Protein AF-A0A920AXD2-F1 (afdb_monomer_lite)

Structure (mmCIF, N/CA/C/O backbone):
data_AF-A0A920AXD2-F1
#
_entry.id   AF-A0A920AXD2-F1
#
loop_
_atom_site.group_PDB
_atom_site.id
_atom_site.type_symbol
_atom_site.label_atom_id
_atom_site.label_alt_id
_atom_site.label_comp_id
_atom_site.label_asym_id
_atom_site.label_entity_id
_atom_site.label_seq_id
_atom_site.pdbx_PDB_ins_code
_atom_site.Cartn_x
_atom_site.Cartn_y
_atom_site.Cartn_z
_atom_site.occupancy
_atom_site.B_iso_or_equiv
_atom_site.auth_seq_id
_atom_site.auth_comp_id
_atom_site.auth_asym_id
_atom_site.auth_atom_id
_atom_site.pdbx_PDB_model_num
ATOM 1 N N . MET A 1 1 ? -5.599 -17.506 9.723 1.00 82.88 1 MET A N 1
ATOM 2 C CA . MET A 1 1 ? -5.646 -17.895 8.294 1.00 82.88 1 MET A CA 1
ATOM 3 C C . MET A 1 1 ? -6.048 -16.725 7.397 1.00 82.88 1 MET A C 1
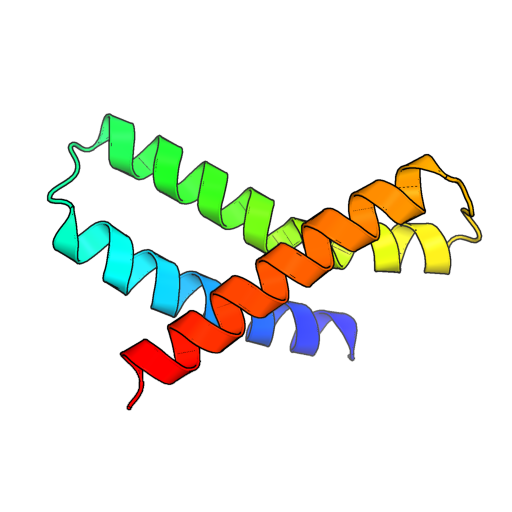ATOM 5 O O . MET A 1 1 ? -5.260 -16.376 6.533 1.00 82.88 1 MET A O 1
ATOM 9 N N . PHE A 1 2 ? -7.188 -16.062 7.648 1.00 87.38 2 PHE A N 1
ATOM 10 C CA . PHE A 1 2 ? -7.672 -14.929 6.838 1.00 87.38 2 PHE A CA 1
ATOM 11 C C . PHE A 1 2 ? -6.638 -13.810 6.614 1.00 87.38 2 PHE A C 1
ATOM 13 O O . PHE A 1 2 ? -6.283 -13.550 5.474 1.00 87.38 2 PHE A O 1
ATOM 20 N N . PHE A 1 3 ? -6.093 -13.204 7.678 1.00 86.56 3 PHE A N 1
ATOM 21 C CA . PHE A 1 3 ? -5.146 -12.084 7.542 1.00 86.56 3 PHE A CA 1
ATOM 22 C C . PHE A 1 3 ? -3.872 -12.438 6.769 1.00 86.56 3 PHE A C 1
ATOM 24 O O . PHE A 1 3 ? -3.361 -11.605 6.034 1.00 86.56 3 PHE A O 1
ATOM 31 N N . ILE A 1 4 ? -3.382 -13.674 6.896 1.00 90.62 4 ILE A N 1
ATOM 32 C CA . ILE A 1 4 ? -2.189 -14.134 6.174 1.00 90.62 4 ILE A CA 1
ATOM 33 C C . ILE A 1 4 ? -2.478 -14.175 4.672 1.00 90.62 4 ILE A C 1
ATOM 35 O O . ILE A 1 4 ? -1.731 -13.600 3.887 1.00 90.62 4 ILE A O 1
ATOM 39 N N . VAL A 1 5 ? -3.588 -14.810 4.281 1.00 94.25 5 VAL A N 1
ATOM 40 C CA . VAL A 1 5 ? -4.013 -14.882 2.874 1.00 94.25 5 VAL A CA 1
ATOM 41 C C . VAL A 1 5 ? -4.300 -13.482 2.330 1.00 94.25 5 VAL A C 1
ATOM 43 O O . VAL A 1 5 ? -3.855 -13.148 1.236 1.00 94.25 5 VAL A O 1
ATOM 46 N N . PHE A 1 6 ? -4.977 -12.645 3.117 1.00 92.38 6 PHE A N 1
ATOM 47 C CA . PHE A 1 6 ? -5.287 -11.268 2.751 1.00 92.38 6 PHE A CA 1
ATOM 48 C C . PHE A 1 6 ? -4.019 -10.455 2.481 1.00 92.38 6 PHE A C 1
ATOM 50 O O . PHE A 1 6 ? -3.890 -9.899 1.397 1.00 92.38 6 PHE A O 1
ATOM 57 N N . ILE A 1 7 ? -3.052 -10.443 3.406 1.00 94.12 7 ILE A N 1
ATOM 58 C CA . ILE A 1 7 ? -1.782 -9.716 3.245 1.00 94.12 7 ILE A CA 1
ATOM 59 C C . ILE A 1 7 ? -0.979 -10.264 2.060 1.00 94.12 7 ILE A C 1
ATOM 61 O O . ILE A 1 7 ? -0.394 -9.478 1.314 1.00 94.12 7 ILE A O 1
ATOM 65 N N . ALA A 1 8 ? -0.972 -11.584 1.849 1.00 95.31 8 ALA A N 1
ATOM 66 C CA . ALA A 1 8 ? -0.296 -12.193 0.707 1.00 95.31 8 ALA A CA 1
ATOM 67 C C . ALA A 1 8 ? -0.896 -11.714 -0.625 1.00 95.31 8 ALA A C 1
ATOM 69 O O . ALA A 1 8 ? -0.161 -11.238 -1.490 1.00 95.31 8 ALA A O 1
ATOM 70 N N . MET A 1 9 ? -2.225 -11.756 -0.771 1.00 95.75 9 MET A N 1
ATOM 71 C CA . MET A 1 9 ? -2.904 -11.237 -1.965 1.00 95.75 9 MET A CA 1
ATOM 72 C C . MET A 1 9 ? -2.660 -9.739 -2.155 1.00 95.75 9 MET A C 1
ATOM 74 O O . MET A 1 9 ? -2.369 -9.298 -3.266 1.00 95.75 9 MET A O 1
ATOM 78 N N . LEU A 1 10 ? -2.725 -8.966 -1.070 1.00 96.50 10 LEU A N 1
ATOM 79 C CA . LEU A 1 10 ? -2.483 -7.528 -1.085 1.00 96.50 10 LEU A CA 1
ATOM 80 C C . LEU A 1 10 ? -1.073 -7.202 -1.587 1.00 96.50 10 LEU A C 1
ATOM 82 O O . LEU A 1 10 ? -0.909 -6.319 -2.427 1.00 96.50 10 LEU A O 1
ATOM 86 N N . SER A 1 11 ? -0.082 -7.957 -1.107 1.00 96.06 11 SER A N 1
ATOM 87 C CA . SER A 1 11 ? 1.329 -7.819 -1.475 1.00 96.06 11 SER A CA 1
ATOM 88 C C . SER A 1 11 ? 1.569 -8.172 -2.939 1.00 96.06 11 SER A C 1
ATOM 90 O O . SER A 1 11 ? 2.283 -7.446 -3.624 1.00 96.06 11 SER A O 1
ATOM 92 N N . ILE A 1 12 ? 0.950 -9.246 -3.444 1.00 96.81 12 ILE A N 1
ATOM 93 C CA . ILE A 1 12 ? 1.048 -9.633 -4.861 1.00 96.81 12 ILE A CA 1
ATOM 94 C C . ILE A 1 12 ? 0.458 -8.537 -5.752 1.00 96.81 12 ILE A C 1
ATOM 96 O O . ILE A 1 12 ? 1.086 -8.122 -6.724 1.00 96.81 12 ILE A O 1
ATOM 100 N N . LEU A 1 13 ? -0.727 -8.038 -5.395 1.00 97.56 13 LEU A N 1
ATOM 101 C CA . LEU A 1 13 ? -1.444 -7.031 -6.168 1.00 97.56 13 LEU A CA 1
ATOM 102 C C . LEU A 1 13 ? -0.677 -5.701 -6.211 1.00 97.56 13 LEU A C 1
ATOM 104 O O . LEU A 1 13 ? -0.409 -5.181 -7.296 1.00 97.56 13 LEU A O 1
ATOM 108 N N . HIS A 1 14 ? -0.268 -5.173 -5.053 1.00 97.62 14 HIS A N 1
ATOM 109 C CA . HIS A 1 14 ? 0.497 -3.923 -4.987 1.00 97.62 14 HIS A CA 1
ATOM 110 C C . HIS A 1 14 ? 1.893 -4.089 -5.586 1.00 97.62 14 HIS A C 1
ATOM 112 O O . HIS A 1 14 ? 2.352 -3.205 -6.304 1.00 97.62 14 HIS A O 1
ATOM 118 N N . GLY A 1 15 ? 2.549 -5.228 -5.352 1.00 96.75 15 GLY A N 1
ATOM 119 C CA . GLY A 1 15 ? 3.860 -5.540 -5.914 1.00 96.75 15 GLY A CA 1
ATOM 120 C C . GLY A 1 15 ? 3.851 -5.576 -7.441 1.00 96.75 15 GLY A C 1
ATOM 121 O O . GLY A 1 15 ? 4.713 -4.961 -8.063 1.00 96.75 15 GLY A O 1
ATOM 122 N N . TYR A 1 16 ? 2.853 -6.222 -8.055 1.00 97.12 16 TYR A N 1
ATOM 123 C CA . TYR A 1 16 ? 2.715 -6.265 -9.514 1.00 97.12 16 TYR A CA 1
ATOM 124 C C . TYR A 1 16 ? 2.503 -4.869 -10.114 1.00 97.12 16 TYR A C 1
ATOM 126 O O . TYR A 1 16 ? 3.209 -4.475 -11.044 1.00 97.12 16 TYR A O 1
ATOM 134 N N . VAL A 1 17 ? 1.565 -4.097 -9.559 1.00 97.44 17 VAL A N 1
ATOM 135 C CA . VAL A 1 17 ? 1.272 -2.732 -10.024 1.00 97.44 17 VAL A CA 1
ATOM 136 C C . VAL A 1 17 ? 2.473 -1.811 -9.812 1.00 97.44 17 VAL A C 1
ATOM 138 O O . VAL A 1 17 ? 2.866 -1.088 -10.725 1.00 97.44 17 VAL A O 1
ATOM 141 N N . GLY A 1 18 ? 3.095 -1.869 -8.633 1.00 95.94 18 GLY A N 1
ATOM 142 C CA . GLY A 1 18 ? 4.285 -1.094 -8.303 1.00 95.94 18 GLY A CA 1
ATOM 143 C C . GLY A 1 18 ? 5.453 -1.416 -9.227 1.00 95.94 18 GLY A C 1
ATOM 144 O O . GLY A 1 18 ? 6.082 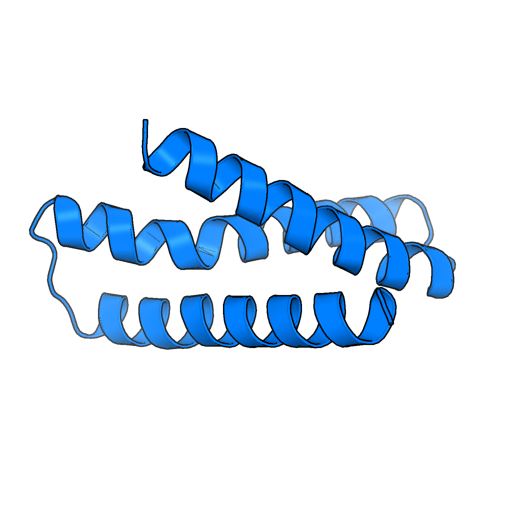-0.501 -9.747 1.00 95.94 18 GLY A O 1
ATOM 145 N N . TRP A 1 19 ? 5.689 -2.697 -9.522 1.00 94.81 19 TRP A N 1
ATOM 146 C CA . TRP A 1 19 ? 6.693 -3.118 -10.498 1.00 94.81 19 TRP A CA 1
ATOM 147 C C . TRP A 1 19 ? 6.433 -2.518 -11.885 1.00 94.81 19 TRP A C 1
ATOM 149 O O . TRP A 1 19 ? 7.342 -1.940 -12.481 1.00 94.81 19 TRP A O 1
ATOM 159 N N . LYS A 1 20 ? 5.191 -2.593 -12.385 1.00 94.94 20 LYS A N 1
ATOM 160 C CA . LYS A 1 20 ? 4.815 -2.012 -13.684 1.00 94.94 20 LYS A CA 1
ATOM 161 C C . LYS A 1 20 ? 5.078 -0.508 -13.731 1.00 94.94 20 LYS A C 1
ATOM 163 O O . LYS A 1 20 ? 5.712 -0.043 -14.675 1.00 94.94 20 LYS A O 1
ATOM 168 N N . ILE A 1 21 ? 4.671 0.226 -12.697 1.00 93.12 21 ILE A N 1
ATOM 169 C CA . ILE A 1 21 ? 4.881 1.677 -12.605 1.00 93.12 21 ILE A CA 1
ATOM 170 C C . ILE A 1 21 ? 6.373 2.016 -12.480 1.00 93.12 21 ILE A C 1
ATOM 172 O O . ILE A 1 21 ? 6.872 2.877 -13.194 1.00 93.12 21 ILE A O 1
ATOM 176 N N . PHE A 1 22 ? 7.125 1.347 -11.607 1.00 92.69 22 PHE A N 1
ATOM 177 C CA . PHE A 1 22 ? 8.542 1.672 -11.407 1.00 92.69 22 PHE A CA 1
ATOM 178 C C . PHE A 1 22 ? 9.395 1.324 -12.625 1.00 92.69 22 PHE A C 1
ATOM 180 O O . PHE A 1 22 ? 10.302 2.085 -12.963 1.00 92.69 22 PHE A O 1
ATOM 187 N N . SER A 1 23 ? 9.078 0.226 -13.319 1.00 89.81 23 SER A N 1
ATOM 188 C CA . SER A 1 23 ? 9.789 -0.175 -14.537 1.00 89.81 23 SER A CA 1
ATOM 189 C C . SER A 1 23 ? 9.647 0.837 -15.681 1.00 89.81 23 SER A C 1
ATOM 191 O O . SER A 1 23 ? 10.561 0.961 -16.492 1.00 89.81 23 SER A O 1
ATOM 193 N N . SER A 1 24 ? 8.549 1.601 -15.733 1.00 89.94 24 SER A N 1
ATOM 194 C CA . SER A 1 24 ? 8.322 2.606 -16.779 1.00 89.94 24 SER A CA 1
ATOM 195 C C . SER A 1 24 ? 8.922 3.980 -16.465 1.00 89.94 24 SER A C 1
ATOM 197 O O . SER A 1 24 ? 9.128 4.774 -17.378 1.00 89.94 24 SER A O 1
ATOM 199 N N . LEU A 1 25 ? 9.232 4.267 -15.196 1.00 89.00 25 LEU A N 1
ATOM 200 C CA . LEU A 1 25 ? 9.669 5.593 -14.740 1.00 89.00 25 LEU A CA 1
ATOM 201 C C . LEU A 1 25 ? 11.192 5.817 -14.770 1.00 89.00 25 LEU A C 1
ATOM 203 O O . LEU A 1 25 ? 11.635 6.922 -14.468 1.00 89.00 25 LEU A O 1
ATOM 207 N N . ASN A 1 26 ? 11.991 4.798 -15.115 1.00 88.38 26 ASN A N 1
ATOM 208 C CA . ASN A 1 26 ? 13.463 4.846 -15.157 1.00 88.38 26 ASN A CA 1
ATOM 209 C C . ASN A 1 26 ? 14.088 5.556 -13.931 1.00 88.38 26 ASN A C 1
ATOM 211 O O . ASN A 1 26 ? 14.908 6.467 -14.054 1.00 88.38 26 ASN A O 1
ATOM 215 N N . LEU A 1 27 ? 13.627 5.178 -12.734 1.00 87.75 27 LEU A N 1
ATOM 216 C CA . LEU A 1 27 ? 13.985 5.845 -11.481 1.00 87.75 27 LEU A CA 1
ATOM 217 C C . LEU A 1 27 ? 15.457 5.614 -11.115 1.00 87.75 27 LEU A C 1
ATOM 219 O O . LEU A 1 27 ? 15.972 4.503 -11.228 1.00 87.75 27 LEU A O 1
ATOM 223 N N . SER A 1 28 ? 16.116 6.646 -10.578 1.00 91.62 28 SER A N 1
ATOM 224 C CA . SER A 1 28 ? 17.419 6.471 -9.928 1.00 91.62 28 SER A CA 1
ATOM 225 C C . SER A 1 28 ? 17.276 5.691 -8.615 1.00 91.62 28 SER A C 1
ATOM 227 O O . SER A 1 28 ? 16.206 5.674 -8.000 1.00 91.62 28 SER A O 1
ATOM 229 N N . SER A 1 29 ? 18.364 5.076 -8.142 1.00 88.88 29 SER A N 1
ATOM 230 C CA . SER A 1 29 ? 18.344 4.185 -6.972 1.00 88.88 29 SER A CA 1
ATOM 231 C C . SER A 1 29 ? 17.739 4.823 -5.714 1.00 88.88 29 SER A C 1
ATOM 233 O O . SER A 1 29 ? 17.002 4.164 -4.984 1.00 88.88 29 SER A O 1
ATOM 235 N N . SER A 1 30 ? 17.985 6.115 -5.467 1.00 92.75 30 SER A N 1
ATOM 236 C CA . SER A 1 30 ? 17.415 6.827 -4.314 1.00 92.75 30 SER A CA 1
ATOM 237 C C . SER A 1 30 ? 15.896 6.989 -4.420 1.00 92.75 30 SER A C 1
ATOM 239 O O . SER A 1 30 ? 15.182 6.751 -3.446 1.00 92.75 30 SER A O 1
ATOM 241 N N . TYR A 1 31 ? 15.382 7.341 -5.603 1.00 92.50 31 TYR A N 1
ATOM 242 C CA . TYR A 1 31 ? 13.938 7.460 -5.826 1.00 92.50 31 TYR A CA 1
ATOM 243 C C . TYR A 1 31 ? 13.243 6.097 -5.850 1.00 92.50 31 TYR A C 1
ATOM 245 O O . TYR A 1 31 ? 12.104 5.995 -5.400 1.00 92.50 31 TYR A O 1
ATOM 253 N N . ALA A 1 32 ? 13.934 5.043 -6.292 1.00 92.62 32 ALA A N 1
ATOM 254 C CA . ALA A 1 32 ? 13.421 3.679 -6.222 1.00 92.62 32 ALA A CA 1
ATOM 255 C C . ALA A 1 32 ? 13.170 3.242 -4.768 1.00 92.62 32 ALA A C 1
ATOM 257 O O . ALA A 1 32 ? 12.108 2.701 -4.469 1.00 92.62 32 ALA A O 1
ATOM 258 N N . ILE A 1 33 ? 14.091 3.541 -3.843 1.00 94.12 33 ILE A N 1
ATOM 259 C CA . ILE A 1 33 ? 13.913 3.236 -2.411 1.00 94.12 33 ILE A CA 1
ATOM 260 C C . ILE A 1 33 ? 12.697 3.977 -1.844 1.00 94.12 33 ILE A C 1
ATOM 262 O O . ILE A 1 33 ? 11.861 3.36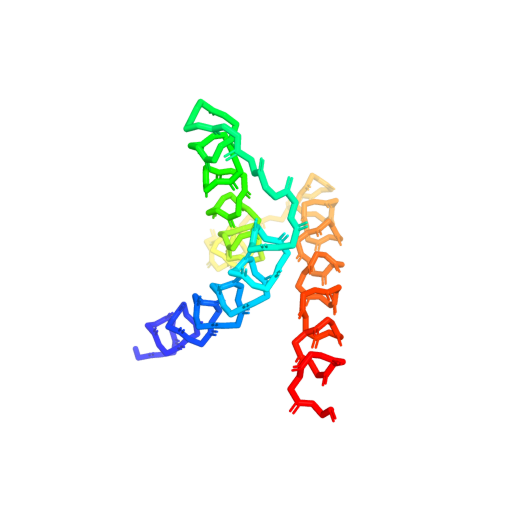5 -1.181 1.00 94.12 33 ILE A O 1
ATOM 266 N N . ILE A 1 34 ? 12.568 5.276 -2.134 1.00 95.44 34 ILE A N 1
ATOM 267 C CA . ILE A 1 34 ? 11.417 6.080 -1.689 1.00 95.44 34 ILE A CA 1
ATOM 268 C C . ILE A 1 34 ? 10.111 5.492 -2.241 1.00 95.44 34 ILE A C 1
ATOM 270 O O . ILE A 1 34 ? 9.144 5.340 -1.495 1.00 95.44 34 ILE A O 1
ATOM 274 N N . GLY A 1 35 ? 10.100 5.106 -3.519 1.00 94.69 35 GLY A N 1
ATOM 275 C CA . GLY A 1 35 ? 8.960 4.454 -4.158 1.00 94.69 35 GLY A CA 1
ATOM 276 C C . GLY A 1 35 ? 8.578 3.139 -3.480 1.00 94.69 35 GLY A C 1
ATOM 277 O O . GLY A 1 35 ? 7.404 2.921 -3.197 1.00 94.69 35 GLY A O 1
ATOM 278 N N . ILE A 1 36 ? 9.552 2.288 -3.149 1.00 94.75 36 ILE A N 1
ATOM 279 C CA . ILE A 1 36 ? 9.311 1.013 -2.456 1.00 94.75 36 ILE A CA 1
ATOM 280 C C . ILE A 1 36 ? 8.726 1.243 -1.058 1.00 94.75 36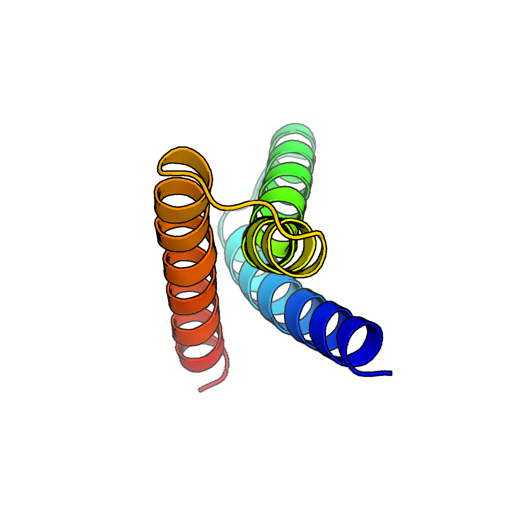 ILE A C 1
ATOM 282 O O . ILE A 1 36 ? 7.758 0.577 -0.690 1.00 94.75 36 ILE A O 1
ATOM 286 N N . ILE A 1 37 ? 9.264 2.199 -0.292 1.00 96.12 37 ILE A N 1
ATOM 287 C CA . ILE A 1 37 ? 8.728 2.549 1.033 1.00 96.12 37 ILE A CA 1
ATOM 288 C C . ILE A 1 37 ? 7.281 3.031 0.892 1.00 96.12 37 ILE A C 1
ATOM 290 O O . ILE A 1 37 ? 6.406 2.566 1.619 1.00 96.12 37 ILE A O 1
ATOM 294 N N . PHE A 1 38 ? 7.013 3.915 -0.068 1.00 95.69 38 PHE A N 1
ATOM 295 C CA . PHE A 1 38 ? 5.669 4.422 -0.329 1.00 95.69 38 PHE A CA 1
ATOM 296 C C . PHE A 1 38 ? 4.695 3.318 -0.772 1.00 95.69 38 PHE A C 1
ATOM 298 O O . PHE A 1 38 ? 3.552 3.270 -0.328 1.00 95.69 38 PHE A O 1
ATOM 305 N N . LEU A 1 39 ? 5.145 2.369 -1.594 1.00 96.94 39 LEU A N 1
ATOM 306 C CA . LEU A 1 39 ? 4.334 1.219 -1.987 1.00 96.94 39 LEU A CA 1
ATOM 307 C C . LEU A 1 39 ? 4.002 0.327 -0.783 1.00 96.94 39 LEU A C 1
ATOM 309 O O . LEU A 1 39 ? 2.866 -0.129 -0.640 1.00 96.94 39 LEU A O 1
ATOM 313 N N . ALA A 1 40 ? 4.973 0.103 0.104 1.00 96.00 40 ALA A N 1
ATOM 314 C CA . ALA A 1 40 ? 4.769 -0.674 1.320 1.00 96.00 40 ALA A CA 1
ATOM 315 C C . ALA A 1 40 ? 3.767 0.002 2.272 1.00 96.00 40 ALA A C 1
ATOM 317 O O . ALA A 1 40 ? 2.895 -0.679 2.817 1.00 96.00 40 ALA A O 1
ATOM 318 N N . THR A 1 41 ? 3.826 1.330 2.435 1.00 96.00 41 THR A N 1
ATOM 319 C CA . THR A 1 41 ? 2.848 2.051 3.268 1.00 96.00 41 THR A CA 1
ATOM 320 C C . THR A 1 41 ? 1.439 1.960 2.689 1.00 96.00 41 THR A C 1
ATOM 322 O O . THR A 1 41 ? 0.505 1.667 3.435 1.00 96.00 41 THR A O 1
ATOM 325 N N . LEU A 1 42 ? 1.279 2.124 1.372 1.00 96.62 42 LEU A N 1
ATOM 326 C CA . LEU A 1 42 ? -0.014 1.977 0.695 1.00 96.62 42 LEU A CA 1
ATOM 327 C C . LEU A 1 42 ? -0.566 0.552 0.790 1.00 96.62 42 LEU A C 1
ATOM 329 O O . LEU A 1 42 ? -1.764 0.381 1.006 1.00 96.62 42 LEU A O 1
ATOM 333 N N . THR A 1 43 ? 0.307 -0.456 0.712 1.00 96.50 43 THR A N 1
ATOM 334 C CA . THR A 1 43 ? -0.076 -1.863 0.894 1.00 96.50 43 THR A CA 1
ATOM 335 C C . THR A 1 43 ? -0.625 -2.096 2.301 1.00 96.50 43 THR A C 1
ATOM 337 O O . THR A 1 43 ? -1.637 -2.760 2.463 1.00 96.50 43 THR A O 1
ATOM 340 N N . LEU A 1 44 ? -0.010 -1.536 3.343 1.00 95.62 44 LEU A N 1
ATOM 341 C CA . LEU A 1 44 ? -0.486 -1.730 4.719 1.00 95.62 44 LEU A CA 1
ATOM 342 C C . LEU A 1 44 ? -1.704 -0.866 5.066 1.00 95.62 44 LEU A C 1
ATOM 344 O O . LEU A 1 44 ? -2.457 -1.210 5.978 1.00 95.62 44 LEU A O 1
ATOM 348 N N . LEU A 1 45 ? -1.926 0.232 4.343 1.00 95.69 45 LEU A N 1
ATOM 349 C CA . LEU A 1 45 ? -2.962 1.218 4.643 1.00 95.69 45 LEU A CA 1
ATOM 350 C C . LEU A 1 45 ? -4.380 0.638 4.821 1.00 95.69 45 LEU A C 1
ATOM 352 O O . LEU A 1 45 ? -5.006 0.981 5.821 1.00 95.69 45 LEU A O 1
ATOM 356 N N . PRO A 1 46 ? -4.911 -0.249 3.954 1.00 95.06 46 PRO A N 1
ATOM 357 C CA . PRO A 1 46 ? -6.231 -0.857 4.164 1.00 95.06 46 PRO A CA 1
ATOM 358 C C . PRO A 1 46 ? -6.263 -1.882 5.312 1.00 95.06 46 PRO A C 1
ATOM 360 O O . PRO A 1 46 ? -7.343 -2.209 5.798 1.00 95.06 46 PRO A O 1
ATOM 363 N N . VAL A 1 47 ? -5.111 -2.382 5.776 1.00 95.31 47 VAL A N 1
ATOM 364 C CA . VAL A 1 47 ? -5.026 -3.323 6.908 1.00 95.31 47 VAL A CA 1
ATOM 365 C C . VAL A 1 47 ? -5.228 -2.593 8.240 1.00 95.31 47 VAL A C 1
ATOM 367 O O . VAL A 1 47 ? -5.882 -3.125 9.138 1.00 95.31 47 VAL A O 1
ATOM 370 N N . LEU A 1 48 ? -4.703 -1.368 8.371 1.00 94.00 48 LEU A N 1
ATOM 371 C CA . LEU A 1 48 ? -4.761 -0.590 9.616 1.00 94.00 48 LEU A CA 1
ATOM 372 C C . LEU A 1 48 ? -6.199 -0.385 10.140 1.00 94.00 48 LEU A C 1
ATOM 374 O O . LEU A 1 48 ? -6.445 -0.736 11.296 1.00 94.00 48 LEU A O 1
ATOM 378 N N . PRO A 1 49 ? -7.169 0.120 9.349 1.00 94.69 49 PRO A N 1
ATOM 379 C CA . PRO A 1 49 ? -8.540 0.296 9.822 1.00 94.69 49 PRO A CA 1
ATOM 380 C C . PRO A 1 49 ? -9.206 -1.006 10.268 1.00 94.69 49 PRO A C 1
ATOM 382 O O . PRO A 1 49 ? -9.962 -1.002 11.237 1.00 94.69 49 PRO A O 1
ATOM 385 N N . ILE A 1 50 ? -8.903 -2.121 9.595 1.00 93.44 50 ILE A N 1
ATOM 386 C CA . ILE A 1 50 ? -9.435 -3.444 9.944 1.00 93.44 50 ILE A CA 1
ATOM 387 C C . ILE A 1 50 ? -8.911 -3.869 11.319 1.00 93.44 50 ILE A C 1
ATOM 389 O O . ILE A 1 50 ? -9.697 -4.280 12.169 1.00 93.44 50 ILE A O 1
ATOM 393 N N . LEU A 1 51 ? -7.602 -3.731 11.563 1.00 93.94 51 LEU A N 1
ATOM 394 C CA . LEU A 1 51 ? -6.991 -4.082 12.849 1.00 93.94 51 LEU A CA 1
ATOM 395 C C . LEU A 1 51 ? -7.515 -3.213 13.994 1.00 93.94 51 LEU A C 1
ATOM 397 O O . LEU A 1 51 ? -7.830 -3.729 15.065 1.00 93.94 51 LEU A O 1
ATOM 401 N N . PHE A 1 52 ? -7.642 -1.903 13.777 1.00 95.38 52 PHE A N 1
ATOM 402 C CA . PHE A 1 52 ? -8.169 -1.009 14.805 1.00 95.38 52 PHE A CA 1
ATOM 403 C C . PHE A 1 52 ? -9.629 -1.317 15.143 1.00 95.38 52 PHE A C 1
ATOM 405 O O . PHE A 1 52 ? -9.961 -1.437 16.322 1.00 95.38 52 PHE A O 1
ATOM 412 N N . ARG A 1 53 ? -10.486 -1.526 14.138 1.00 94.44 53 ARG A N 1
ATOM 413 C CA . ARG A 1 53 ? -11.893 -1.883 14.377 1.00 94.44 53 ARG A CA 1
ATOM 414 C C . ARG A 1 53 ? -12.038 -3.255 15.031 1.00 94.44 53 ARG A C 1
ATOM 416 O O . ARG A 1 53 ? -12.879 -3.418 15.905 1.00 94.44 53 ARG A O 1
ATOM 423 N N . TYR A 1 54 ? -11.179 -4.215 14.683 1.00 93.06 54 TYR A N 1
ATOM 424 C CA . TYR A 1 54 ? -11.143 -5.517 15.355 1.00 93.06 54 TYR A CA 1
ATOM 425 C C . TYR A 1 54 ? -10.845 -5.394 16.859 1.00 93.06 54 TYR A C 1
ATOM 427 O O . TYR A 1 54 ? -11.397 -6.138 17.662 1.00 93.06 54 TYR A O 1
ATOM 435 N N . ASN A 1 55 ? -10.025 -4.415 17.249 1.00 94.31 55 ASN A N 1
ATOM 436 C CA . ASN A 1 55 ? -9.712 -4.121 18.649 1.00 94.31 55 ASN A CA 1
ATOM 437 C C . ASN A 1 55 ? -10.753 -3.211 19.338 1.00 94.31 55 ASN A C 1
ATOM 439 O O . ASN A 1 55 ? -10.509 -2.745 20.449 1.00 94.31 55 ASN A O 1
ATOM 443 N N . GLY A 1 56 ? -11.897 -2.938 18.700 1.00 95.56 56 GLY A N 1
ATOM 444 C CA . GLY A 1 56 ? -12.978 -2.123 19.266 1.00 95.56 56 GLY A CA 1
ATOM 445 C C . GLY A 1 56 ? -12.761 -0.611 19.172 1.00 95.56 56 GLY A C 1
ATOM 446 O O . GLY A 1 56 ? -13.490 0.146 19.811 1.00 95.56 56 GLY A O 1
ATOM 447 N N . TYR A 1 57 ? -11.778 -0.146 18.393 1.00 95.62 57 TYR A N 1
ATOM 448 C CA . TYR A 1 57 ? -11.599 1.285 18.161 1.00 95.62 57 TYR A CA 1
ATOM 449 C C . TYR A 1 57 ? -12.557 1.780 17.081 1.00 95.62 57 TYR A C 1
ATOM 451 O O . TYR A 1 57 ? -12.465 1.384 15.917 1.00 95.62 57 TYR A O 1
ATOM 459 N N . GLU A 1 58 ? -13.403 2.735 17.454 1.00 93.00 58 GLU A N 1
ATOM 460 C CA . GLU A 1 58 ? -14.251 3.483 16.532 1.00 93.00 58 GLU A CA 1
ATOM 461 C C . GLU A 1 58 ? -14.006 4.980 16.710 1.00 93.00 58 GLU A C 1
ATOM 463 O O . GLU A 1 58 ? -14.061 5.520 17.814 1.00 93.00 58 GLU A O 1
ATOM 468 N N . SER A 1 59 ? -13.650 5.659 15.620 1.00 95.12 59 SER A N 1
ATOM 469 C CA . SER A 1 59 ? -13.400 7.099 15.634 1.00 95.12 59 SER A CA 1
ATOM 470 C C . SER A 1 59 ? -13.542 7.696 14.241 1.00 95.12 59 SER A C 1
ATOM 472 O O . SER A 1 59 ? -13.246 7.047 13.237 1.00 95.12 59 SER A O 1
ATOM 474 N N . SER A 1 60 ? -13.869 8.987 14.187 1.00 96.06 60 SER A N 1
ATOM 475 C CA . SER A 1 60 ? -13.916 9.747 12.931 1.00 96.06 60 SER A CA 1
ATOM 476 C C . SER A 1 60 ? -12.566 9.786 12.201 1.00 96.06 60 SER A C 1
ATOM 478 O O . SER A 1 60 ? -12.514 9.949 10.982 1.00 96.06 60 SER A O 1
ATOM 480 N N . PHE A 1 61 ? -11.455 9.617 12.926 1.00 95.19 61 PHE A N 1
ATOM 481 C CA . PHE A 1 61 ? -10.135 9.448 12.326 1.00 95.19 61 PHE A CA 1
ATOM 482 C C . PHE A 1 61 ? -10.025 8.118 11.572 1.00 95.19 61 PHE A C 1
ATOM 484 O O . PHE A 1 61 ? -9.562 8.105 10.432 1.00 95.19 61 PHE A O 1
ATOM 491 N N . LEU A 1 62 ? -10.491 7.015 12.167 1.00 96.50 62 LEU A N 1
ATOM 492 C CA . LEU A 1 62 ? -10.493 5.705 11.512 1.00 96.50 62 LEU A CA 1
ATOM 493 C C . LEU A 1 62 ? -11.407 5.661 10.291 1.00 96.50 62 LEU A C 1
ATOM 495 O O . LEU A 1 62 ? -11.099 4.938 9.345 1.00 96.50 62 LEU A O 1
ATOM 499 N N . ASP A 1 63 ? -12.473 6.455 10.259 1.00 96.81 63 ASP A N 1
ATOM 500 C CA . ASP A 1 63 ? -13.330 6.566 9.075 1.00 96.81 63 ASP A CA 1
ATOM 501 C C . ASP A 1 63 ? -12.610 7.259 7.917 1.00 96.81 63 ASP A C 1
ATOM 503 O O . ASP A 1 63 ? -12.655 6.787 6.780 1.00 96.81 63 ASP A O 1
ATOM 507 N N . LYS A 1 64 ? -11.852 8.323 8.204 1.00 96.94 64 LYS A N 1
ATOM 508 C CA . LYS A 1 64 ? -10.990 8.974 7.206 1.00 96.94 64 LYS A CA 1
ATOM 509 C C . LYS A 1 64 ? -9.866 8.046 6.750 1.00 96.94 64 LYS A C 1
ATOM 511 O O . LYS A 1 64 ? -9.608 7.945 5.553 1.00 96.94 64 LYS A O 1
ATOM 516 N N . LEU A 1 65 ? -9.226 7.337 7.682 1.00 96.50 65 LEU A N 1
ATOM 517 C CA . LEU A 1 65 ? -8.182 6.363 7.359 1.00 96.50 65 LEU A CA 1
ATOM 518 C C . LEU A 1 65 ? -8.734 5.225 6.490 1.00 96.50 65 LEU A C 1
ATOM 520 O O . LEU A 1 65 ? -8.094 4.834 5.518 1.00 96.50 65 LEU A O 1
ATOM 524 N N . SER A 1 66 ? -9.942 4.745 6.799 1.00 97.06 66 SER A N 1
ATOM 525 C CA . SER A 1 66 ? -10.677 3.760 5.998 1.00 97.06 66 SER A CA 1
ATOM 526 C C . SER A 1 66 ? -10.940 4.274 4.591 1.00 97.06 66 SER A C 1
ATOM 528 O O . SER A 1 66 ? -10.668 3.566 3.626 1.00 97.06 66 SER A O 1
ATOM 530 N N . LEU A 1 67 ? -11.420 5.514 4.458 1.00 97.88 67 LEU A N 1
ATOM 531 C CA . LEU A 1 67 ? -11.682 6.118 3.156 1.00 97.88 67 LEU A CA 1
ATOM 532 C C . LEU A 1 67 ? -10.417 6.135 2.290 1.00 97.88 67 LEU A C 1
ATOM 534 O O . LEU A 1 67 ? -10.458 5.684 1.147 1.00 97.88 67 LEU A O 1
ATOM 538 N N . ILE A 1 68 ? -9.286 6.589 2.837 1.00 97.31 68 ILE A N 1
ATOM 539 C CA . ILE A 1 68 ? -8.016 6.644 2.097 1.00 97.31 68 ILE A CA 1
ATOM 540 C C . ILE A 1 68 ? -7.508 5.226 1.792 1.00 97.31 68 ILE A C 1
ATOM 542 O O . ILE A 1 68 ? -7.163 4.933 0.647 1.00 97.31 68 ILE A O 1
ATOM 546 N N . GLY A 1 69 ? -7.503 4.330 2.783 1.00 97.00 69 GLY A N 1
ATOM 547 C CA . GLY A 1 69 ? -7.027 2.953 2.635 1.00 97.00 69 GLY A CA 1
ATOM 548 C C . GLY A 1 69 ? -7.805 2.160 1.590 1.00 97.00 69 GLY A C 1
ATOM 549 O O . GLY A 1 69 ? -7.205 1.536 0.715 1.00 97.00 69 GLY A O 1
ATOM 550 N N . TYR A 1 70 ? -9.136 2.220 1.627 1.00 96.44 70 TYR A N 1
ATOM 551 C CA . TYR A 1 70 ? -9.984 1.485 0.688 1.00 96.44 70 TYR A CA 1
ATOM 552 C C . TYR A 1 70 ? -10.034 2.136 -0.698 1.00 96.44 70 TYR A C 1
ATOM 554 O O . TYR A 1 70 ? -10.092 1.415 -1.693 1.00 96.44 70 TYR A O 1
ATOM 562 N N . THR A 1 71 ? -9.921 3.465 -0.796 1.00 97.56 71 THR A N 1
ATOM 563 C CA . THR A 1 71 ? -9.774 4.139 -2.100 1.00 97.56 71 THR A CA 1
ATOM 564 C C . THR A 1 71 ? -8.446 3.768 -2.758 1.00 97.56 71 THR A C 1
ATOM 566 O O . THR A 1 71 ? -8.423 3.429 -3.941 1.00 97.56 71 THR A O 1
ATOM 569 N N . SER A 1 72 ? -7.350 3.752 -1.990 1.00 96.38 72 SER A N 1
ATOM 570 C CA . SER A 1 72 ? -6.043 3.278 -2.459 1.00 96.38 72 SER A CA 1
ATOM 571 C C . SER A 1 72 ? -6.121 1.830 -2.944 1.00 96.38 72 SER A C 1
ATOM 573 O O . SER A 1 72 ? -5.708 1.530 -4.063 1.00 96.38 72 SER A O 1
ATOM 575 N N . LEU A 1 73 ? -6.722 0.936 -2.152 1.00 97.19 73 LEU A N 1
ATOM 576 C CA . LEU A 1 73 ? -6.924 -0.458 -2.551 1.00 97.19 73 LEU A CA 1
ATOM 577 C C . LEU A 1 73 ? -7.723 -0.574 -3.860 1.00 97.19 73 LEU A C 1
ATOM 579 O O . LEU A 1 73 ? -7.352 -1.357 -4.735 1.00 97.19 73 LEU A O 1
ATOM 583 N N . GLY A 1 74 ? -8.786 0.220 -4.016 1.00 97.44 74 GLY A N 1
ATOM 584 C CA . GLY A 1 74 ? -9.573 0.286 -5.248 1.00 97.44 74 GLY A CA 1
ATOM 585 C C . GLY A 1 74 ? -8.736 0.719 -6.454 1.00 97.44 74 GLY A C 1
ATOM 586 O O . GLY A 1 74 ? -8.762 0.047 -7.483 1.00 97.44 74 GLY A O 1
ATOM 587 N N . PHE A 1 75 ? -7.929 1.775 -6.311 1.00 96.94 75 PHE A N 1
ATOM 588 C CA . PHE A 1 75 ? -7.006 2.235 -7.353 1.00 96.94 75 PHE A CA 1
ATOM 589 C C . PHE A 1 75 ? -6.009 1.146 -7.771 1.00 96.94 75 PHE A C 1
ATOM 591 O O . PHE A 1 75 ? -5.849 0.878 -8.965 1.00 96.94 75 PHE A O 1
ATOM 598 N N . PHE A 1 76 ? -5.366 0.486 -6.805 1.00 97.75 76 PHE A N 1
ATOM 599 C CA . PHE A 1 76 ? -4.421 -0.595 -7.086 1.00 97.75 76 PHE A CA 1
ATOM 600 C C . PHE A 1 76 ?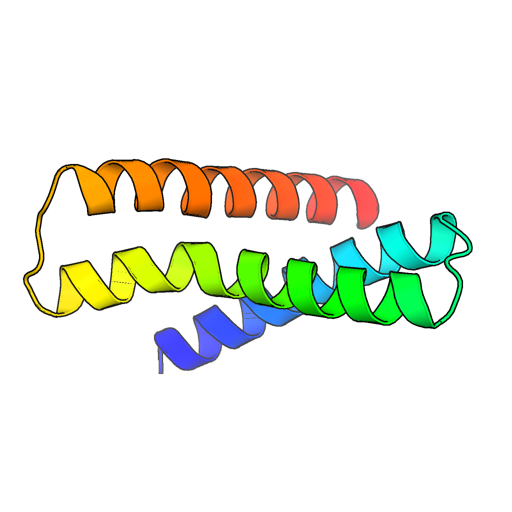 -5.107 -1.796 -7.733 1.00 97.75 76 PHE A C 1
ATOM 602 O O . PHE A 1 76 ? -4.545 -2.400 -8.639 1.00 97.75 76 PHE A O 1
ATOM 609 N N . THR A 1 77 ? -6.332 -2.121 -7.322 1.00 97.19 77 THR A N 1
ATOM 610 C CA . THR A 1 77 ? -7.097 -3.225 -7.915 1.00 97.19 77 THR A CA 1
ATOM 611 C C . THR A 1 77 ? -7.472 -2.921 -9.364 1.00 97.19 77 THR A C 1
ATOM 613 O O . THR A 1 77 ? -7.252 -3.756 -10.238 1.00 97.19 77 THR A O 1
ATOM 616 N N . LEU A 1 78 ? -7.967 -1.713 -9.647 1.00 97.75 78 LEU A N 1
ATOM 617 C CA . LEU A 1 78 ? -8.273 -1.277 -11.013 1.00 97.75 78 LEU A CA 1
ATOM 618 C C . LEU A 1 78 ? -7.018 -1.246 -11.892 1.00 97.75 78 LEU A C 1
ATOM 620 O O . LEU A 1 78 ? -7.052 -1.721 -13.022 1.00 97.75 78 LEU A O 1
ATOM 624 N N . SER A 1 79 ? -5.900 -0.751 -11.359 1.00 96.94 79 SER A N 1
ATOM 625 C CA . SER A 1 79 ? -4.615 -0.736 -12.069 1.00 96.94 79 SER A CA 1
ATOM 626 C C . SER A 1 79 ? -4.086 -2.147 -12.319 1.00 96.94 79 SER A C 1
ATOM 628 O O . SER A 1 79 ? -3.560 -2.422 -13.391 1.00 96.94 79 SER A O 1
ATOM 630 N N . PHE A 1 80 ? -4.244 -3.059 -11.355 1.00 97.12 80 PHE A N 1
ATOM 631 C CA . PHE A 1 80 ? -3.875 -4.462 -11.516 1.00 97.12 80 PHE A CA 1
ATOM 632 C C . PHE A 1 80 ? -4.640 -5.082 -12.682 1.00 97.12 80 PHE A C 1
ATOM 634 O O . PHE A 1 80 ? -4.017 -5.654 -13.569 1.00 97.12 80 PHE A O 1
ATOM 641 N N . VAL A 1 81 ? -5.963 -4.900 -12.718 1.00 96.75 81 VAL A N 1
ATOM 642 C CA . VAL A 1 81 ? -6.804 -5.354 -13.832 1.00 96.75 81 VAL A CA 1
ATOM 643 C C . VAL A 1 81 ? -6.336 -4.721 -15.146 1.00 96.75 81 VAL A C 1
ATOM 645 O O . VAL A 1 81 ? -6.085 -5.443 -16.103 1.00 96.75 81 VAL A O 1
ATOM 648 N N . ALA A 1 82 ? -6.128 -3.404 -15.180 1.00 96.12 82 ALA A N 1
ATOM 649 C CA . ALA A 1 82 ? -5.706 -2.686 -16.384 1.00 96.12 82 ALA A CA 1
ATOM 650 C C . ALA A 1 82 ? -4.303 -3.062 -16.898 1.00 96.12 82 ALA A C 1
ATOM 652 O O . ALA A 1 82 ? -4.026 -2.881 -18.075 1.00 96.12 82 ALA A O 1
ATOM 653 N N . PHE A 1 83 ? -3.399 -3.531 -16.034 1.00 95.31 83 PHE A N 1
ATOM 654 C CA . PHE A 1 83 ? -2.062 -3.988 -16.430 1.00 95.31 83 PHE A CA 1
ATOM 655 C C . PHE A 1 83 ? -1.978 -5.490 -16.690 1.00 95.31 83 PHE A C 1
ATOM 657 O O . PHE A 1 83 ? -0.942 -5.961 -17.169 1.00 95.31 83 PHE A O 1
ATOM 664 N N . PHE A 1 84 ? -2.974 -6.259 -16.258 1.00 91.25 84 PHE A N 1
ATOM 665 C CA . PHE A 1 84 ? -3.005 -7.707 -16.433 1.00 91.25 84 PHE A CA 1
ATOM 666 C C . PHE A 1 84 ? -3.691 -8.113 -17.743 1.00 91.25 84 PHE A C 1
ATOM 668 O O . PHE A 1 84 ? -3.282 -9.106 -18.342 1.00 91.25 84 PHE A O 1
ATOM 675 N N . PHE A 1 85 ? -4.697 -7.347 -18.174 1.00 84.06 85 PHE A N 1
ATOM 676 C CA . PHE A 1 85 ? -5.360 -7.470 -19.476 1.00 84.06 85 PHE A CA 1
ATOM 677 C C . PHE A 1 85 ? -4.746 -6.520 -20.507 1.00 84.06 85 PHE A C 1
ATOM 679 O O . PHE A 1 85 ? -4.741 -6.897 -21.699 1.00 84.06 85 PHE A O 1
#

Radius of gyration: 14.24 Å; chains: 1; bounding box: 33×28×39 Å

Sequence (85 aa):
MFFIVFIAMLSILHGYVGWKIFSSLNLSSSYAIIGIIFLATLTLLPVLPILFRYNGYESSFLDKLSLIGYTSLGFFTLSFVAFFF

Secondary structure (DSSP, 8-state):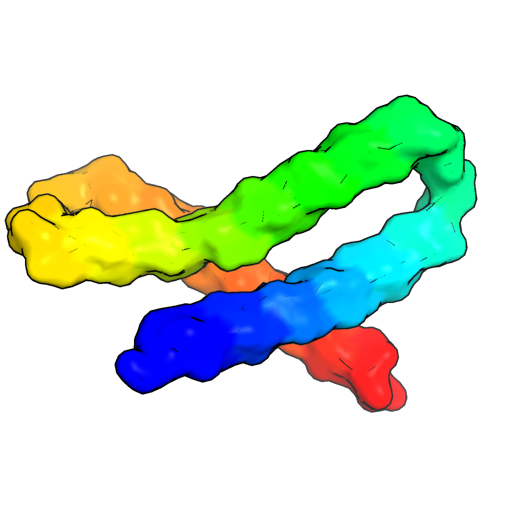
-HHHHHHHHHHHHHHHHHHHHHHHTT--HHHHHHHHHHHHHHHHTTHHHHHHHHTT---HHHHHHHHHHHHHHHHHHHHHHHHH-

pLDDT: mean 94.55, std 3.13, range [82.88, 97.88]

Foldseek 3Di:
DVVVVLLVVLCVLLVVLLCVVVVVPVDDPVVNVVSVVVSVCLSCQCVVLVVCVVVVDDDPVSVVSNVSNVVSVVVSVVSSVVVVD